Protein AF-A0A068NZA9-F1 (afdb_monomer_lite)

Secondary structure (DSSP, 8-state):
-HHHHHHTT-----SSHHHHHHHHHHHT---------SSB-SSTTS-B-GGGGGGGHHHHHHHHHHHHHHHH--

pLDDT: mean 91.74, std 8.19, range [47.72, 98.56]

Structure (mmCIF, N/CA/C/O backbone):
data_AF-A0A068NZA9-F1
#
_entry.id   AF-A0A068NZA9-F1
#
loop_
_atom_site.group_PDB
_atom_site.id
_atom_site.type_symbol
_atom_site.label_atom_id
_atom_site.label_alt_id
_atom_site.label_comp_id
_atom_site.label_asym_id
_atom_site.label_entity_id
_atom_site.label_seq_id
_atom_site.pdbx_PDB_ins_code
_atom_site.Cartn_x
_atom_site.Cartn_y
_atom_site.Cartn_z
_atom_site.occupancy
_atom_site.B_iso_or_equiv
_atom_site.auth_seq_id
_atom_site.auth_comp_id
_atom_site.auth_asym_id
_atom_site.auth_atom_id
_atom_site.pdbx_PDB_model_num
ATOM 1 N N . MET A 1 1 ? 5.866 -17.865 -11.058 1.00 79.38 1 MET A N 1
ATOM 2 C CA . MET A 1 1 ? 5.594 -17.401 -9.678 1.00 79.38 1 MET A CA 1
ATOM 3 C C . MET A 1 1 ? 4.961 -16.011 -9.647 1.00 79.38 1 MET A C 1
ATOM 5 O O . MET A 1 1 ? 3.858 -15.908 -9.141 1.00 79.38 1 MET A O 1
ATOM 9 N N . VAL A 1 2 ? 5.580 -14.968 -10.222 1.00 84.00 2 VAL A N 1
ATOM 10 C CA . VAL A 1 2 ? 4.994 -13.604 -10.249 1.00 84.00 2 VAL A CA 1
ATOM 11 C C . VAL A 1 2 ? 3.642 -13.556 -10.969 1.00 84.00 2 VAL A C 1
ATOM 13 O O . VAL A 1 2 ? 2.695 -12.980 -10.449 1.00 84.00 2 VAL A O 1
ATOM 16 N N . GLN A 1 3 ? 3.519 -14.208 -12.130 1.00 87.50 3 GLN A N 1
ATOM 17 C CA . GLN A 1 3 ? 2.283 -14.128 -12.911 1.00 87.50 3 GLN A CA 1
ATOM 18 C C . GLN A 1 3 ? 1.077 -14.789 -12.233 1.00 87.50 3 GLN A C 1
ATOM 20 O O . GLN A 1 3 ? -0.008 -14.224 -12.248 1.00 87.50 3 GLN A O 1
ATOM 25 N N . TYR A 1 4 ? 1.304 -15.896 -11.525 1.00 92.44 4 TYR A N 1
ATOM 26 C CA . TYR A 1 4 ? 0.296 -16.526 -10.671 1.00 92.44 4 TYR A CA 1
ATOM 27 C C . TYR A 1 4 ? -0.236 -15.558 -9.593 1.00 92.44 4 TYR A C 1
ATOM 29 O O . TYR A 1 4 ? -1.438 -15.453 -9.396 1.00 92.44 4 TYR A O 1
ATOM 37 N N . ARG A 1 5 ? 0.637 -14.771 -8.943 1.00 92.00 5 ARG A N 1
ATOM 38 C CA . ARG A 1 5 ? 0.204 -13.765 -7.950 1.00 92.00 5 ARG A CA 1
ATOM 39 C C . ARG A 1 5 ? -0.611 -12.637 -8.577 1.00 92.00 5 ARG A C 1
ATOM 41 O O . ARG A 1 5 ? -1.551 -12.140 -7.970 1.00 92.00 5 ARG A O 1
ATOM 48 N N . LYS A 1 6 ? -0.272 -12.240 -9.802 1.00 90.44 6 LYS A N 1
ATOM 49 C CA . LYS A 1 6 ? -1.047 -11.238 -10.545 1.00 90.44 6 LYS A CA 1
ATOM 50 C C . LYS A 1 6 ? -2.437 -11.759 -10.914 1.00 90.44 6 LYS A C 1
ATOM 52 O O . LYS A 1 6 ? -3.390 -10.992 -10.857 1.00 90.44 6 LYS A O 1
ATOM 57 N N . GLU A 1 7 ? -2.561 -13.043 -11.246 1.00 95.06 7 GLU A N 1
ATOM 58 C CA . GLU A 1 7 ? -3.853 -13.710 -11.475 1.00 95.06 7 GLU A CA 1
ATOM 59 C C . GLU A 1 7 ? -4.708 -13.777 -10.196 1.00 95.06 7 GLU A C 1
ATOM 61 O O . GLU A 1 7 ? -5.926 -13.652 -10.280 1.00 95.06 7 GLU A O 1
ATOM 66 N N . GLU A 1 8 ? -4.089 -13.866 -9.010 1.00 96.00 8 GLU A N 1
ATOM 67 C CA . GLU A 1 8 ? -4.768 -13.708 -7.707 1.00 96.00 8 GLU A CA 1
ATOM 68 C C . GLU A 1 8 ? -5.197 -12.251 -7.413 1.00 96.00 8 GLU A C 1
ATOM 70 O O . GLU A 1 8 ? -5.842 -11.986 -6.399 1.00 96.00 8 GLU A O 1
ATOM 75 N N . GLY A 1 9 ? -4.850 -11.295 -8.281 1.00 95.00 9 GLY A N 1
ATOM 76 C CA . GLY A 1 9 ? -5.145 -9.871 -8.113 1.00 95.00 9 GLY A CA 1
ATOM 77 C C . GLY A 1 9 ? -4.103 -9.098 -7.301 1.00 95.00 9 GLY A C 1
ATOM 78 O O . GLY A 1 9 ? -4.309 -7.918 -7.018 1.00 95.00 9 GLY A O 1
ATOM 79 N N . CYS A 1 10 ? -2.970 -9.710 -6.935 1.00 92.75 10 CYS A N 1
ATOM 80 C CA . CYS A 1 10 ? -1.901 -9.005 -6.230 1.00 92.75 10 CYS A CA 1
ATOM 81 C C . CYS A 1 10 ? -1.240 -7.963 -7.148 1.00 92.75 10 CYS A C 1
ATOM 83 O O . CYS A 1 10 ? -0.777 -8.283 -8.245 1.00 92.75 10 CYS A O 1
ATOM 85 N N . GLN A 1 11 ? -1.155 -6.719 -6.674 1.00 90.69 11 GLN A N 1
ATOM 86 C CA . GLN A 1 11 ? -0.594 -5.597 -7.440 1.00 90.69 11 GLN A CA 1
ATOM 87 C C . GLN A 1 11 ? 0.818 -5.201 -6.995 1.00 90.69 11 GLN A C 1
ATOM 89 O O . GLN A 1 11 ? 1.589 -4.674 -7.793 1.00 90.69 11 GLN A O 1
ATOM 94 N N . VAL A 1 12 ? 1.154 -5.449 -5.729 1.00 92.25 12 VAL A N 1
ATOM 95 C CA . VAL A 1 12 ? 2.404 -5.029 -5.085 1.00 92.25 12 VAL A CA 1
ATOM 96 C C . VAL A 1 12 ? 2.887 -6.108 -4.118 1.00 92.25 12 VAL A C 1
ATOM 98 O O . VAL A 1 12 ? 2.115 -6.983 -3.723 1.00 92.25 12 VAL A O 1
ATOM 101 N N . VAL A 1 13 ? 4.165 -6.042 -3.752 1.00 92.06 13 VAL A N 1
ATOM 102 C CA . VAL A 1 13 ? 4.772 -6.876 -2.710 1.00 92.06 13 VAL A CA 1
ATOM 103 C C . VAL A 1 13 ? 5.297 -5.948 -1.620 1.00 92.06 13 VAL A C 1
ATOM 105 O O . VAL A 1 13 ? 5.966 -4.965 -1.920 1.00 92.06 13 VAL A O 1
ATOM 108 N N . GLU A 1 14 ? 4.977 -6.264 -0.373 1.00 94.38 14 GLU A N 1
ATOM 109 C CA . GLU A 1 14 ? 5.433 -5.597 0.850 1.00 94.38 14 GLU A CA 1
ATOM 110 C C . GLU A 1 14 ? 5.502 -6.656 1.970 1.00 94.38 14 GLU A C 1
ATOM 112 O O . GLU A 1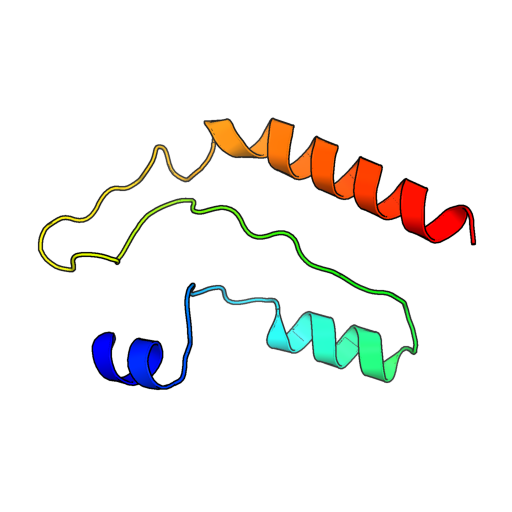 14 ? 5.198 -7.826 1.707 1.00 94.38 14 GLU A O 1
ATOM 117 N N . MET A 1 15 ? 5.970 -6.314 3.174 1.00 96.62 15 MET A N 1
ATOM 118 C CA . MET A 1 15 ? 6.312 -7.319 4.193 1.00 96.62 15 MET A CA 1
ATOM 119 C C . MET A 1 15 ? 5.608 -7.122 5.547 1.00 96.62 15 MET A C 1
ATOM 121 O O . MET A 1 15 ? 5.689 -8.000 6.409 1.00 96.62 15 MET A O 1
ATOM 125 N N . GLU A 1 16 ? 4.890 -6.018 5.753 1.00 97.44 16 GLU A N 1
ATOM 126 C CA . GLU A 1 16 ? 4.416 -5.574 7.068 1.00 97.44 16 GLU A CA 1
ATOM 127 C C . GLU A 1 16 ? 2.881 -5.579 7.206 1.00 97.44 16 GLU A C 1
ATOM 129 O O . GLU A 1 16 ? 2.357 -5.784 8.309 1.00 97.44 16 GLU A O 1
ATOM 134 N N . CYS A 1 17 ? 2.141 -5.392 6.110 1.00 97.19 17 CYS A N 1
ATOM 135 C CA . CYS A 1 17 ? 0.693 -5.167 6.069 1.00 97.19 17 CYS A CA 1
ATOM 136 C C . CYS A 1 17 ? -0.081 -6.242 6.805 1.00 97.19 17 CYS A C 1
ATOM 138 O O . CYS A 1 17 ? -0.918 -5.938 7.651 1.00 97.19 17 CYS A O 1
ATOM 140 N N . SER A 1 18 ? 0.198 -7.513 6.506 1.00 97.19 18 SER A N 1
ATOM 141 C CA . SER A 1 18 ? -0.585 -8.620 7.051 1.00 97.19 18 SER A CA 1
ATOM 142 C C . SER A 1 18 ? -0.514 -8.667 8.576 1.00 97.19 18 SER A C 1
ATOM 144 O O . SER A 1 18 ? -1.523 -8.914 9.238 1.00 97.19 18 SER A O 1
ATOM 146 N N . ALA A 1 19 ? 0.665 -8.399 9.145 1.00 98.25 19 ALA A N 1
ATOM 147 C CA . ALA A 1 19 ? 0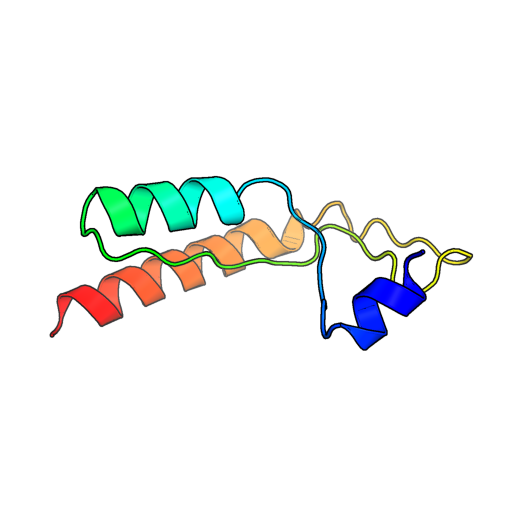.862 -8.385 10.589 1.00 98.25 19 ALA A CA 1
ATOM 148 C C . ALA A 1 19 ? 0.213 -7.149 11.229 1.00 98.25 19 ALA A C 1
ATOM 150 O O . ALA A 1 19 ? -0.476 -7.273 12.245 1.00 98.25 19 ALA A O 1
ATOM 151 N N . LEU A 1 20 ? 0.383 -5.969 10.626 1.00 98.19 20 LEU A N 1
ATOM 152 C CA . LEU A 1 20 ? -0.192 -4.724 11.137 1.00 98.19 20 LEU A CA 1
ATOM 153 C C . LEU A 1 20 ? -1.724 -4.721 11.062 1.00 98.19 20 LEU A C 1
ATOM 155 O O . LEU A 1 20 ? -2.372 -4.411 12.061 1.00 98.19 20 LEU A O 1
ATOM 159 N N . ALA A 1 21 ? -2.309 -5.160 9.947 1.00 97.75 21 ALA A N 1
ATOM 160 C CA . ALA A 1 21 ? -3.754 -5.289 9.778 1.00 97.75 21 ALA A CA 1
ATOM 161 C C . ALA A 1 21 ? -4.360 -6.280 10.786 1.00 97.75 21 ALA A C 1
ATOM 163 O O . ALA A 1 21 ? -5.398 -6.003 11.394 1.00 97.75 21 ALA A O 1
ATOM 164 N N . ALA A 1 22 ? -3.699 -7.422 11.018 1.00 98.38 22 ALA A N 1
ATOM 165 C CA . ALA A 1 22 ? -4.130 -8.391 12.024 1.00 98.38 22 ALA A CA 1
ATOM 166 C C . ALA A 1 22 ? -4.083 -7.800 13.444 1.00 98.38 22 ALA A C 1
ATOM 168 O O . ALA A 1 22 ? -5.050 -7.926 14.200 1.00 98.38 22 ALA A O 1
ATOM 169 N N . CYS A 1 23 ? -2.995 -7.106 13.793 1.00 98.56 23 CYS A N 1
ATOM 170 C CA . CYS A 1 23 ? -2.849 -6.410 15.071 1.00 98.56 23 CYS A CA 1
ATOM 171 C C . CYS A 1 23 ? -3.905 -5.313 15.260 1.00 98.56 23 CYS A C 1
ATOM 173 O O . CYS A 1 23 ? -4.497 -5.224 16.337 1.00 98.56 23 CYS A O 1
ATOM 175 N N . ALA A 1 24 ? -4.171 -4.505 14.232 1.00 98.06 24 ALA A N 1
ATOM 176 C CA . ALA A 1 24 ? -5.169 -3.442 14.271 1.00 98.06 24 ALA A CA 1
ATOM 177 C C . ALA A 1 24 ? -6.577 -4.001 14.501 1.00 98.06 24 ALA A C 1
ATOM 179 O O . ALA A 1 24 ? -7.288 -3.556 15.405 1.00 98.06 24 ALA A O 1
ATOM 180 N N . LYS A 1 25 ? -6.933 -5.064 13.767 1.00 98.12 25 LYS A N 1
ATOM 181 C CA . LYS A 1 25 ? -8.195 -5.788 13.950 1.00 98.12 25 LYS A CA 1
ATOM 182 C C . LYS A 1 25 ? -8.326 -6.358 15.364 1.00 98.12 25 LYS A C 1
ATOM 184 O O . LYS A 1 25 ? -9.374 -6.206 15.984 1.00 98.12 25 LYS A O 1
ATOM 189 N N . PHE A 1 26 ? -7.272 -6.988 15.889 1.00 98.50 26 PHE A N 1
ATOM 190 C CA . PHE A 1 26 ? -7.261 -7.538 17.250 1.00 98.50 26 PHE A CA 1
ATOM 191 C C . PHE A 1 26 ? -7.437 -6.448 18.318 1.00 98.50 26 PHE A C 1
ATOM 193 O O . PHE A 1 26 ? -8.202 -6.623 19.265 1.00 98.50 26 PHE A O 1
ATOM 200 N N . ARG A 1 27 ? -6.758 -5.309 18.149 1.00 98.25 27 ARG A N 1
ATOM 201 C CA . ARG A 1 27 ? -6.794 -4.177 19.088 1.00 98.25 27 ARG A CA 1
ATOM 202 C C . ARG A 1 27 ? -7.990 -3.246 18.891 1.00 98.25 27 ARG A C 1
ATOM 204 O O . ARG A 1 27 ? -8.158 -2.339 19.697 1.00 98.25 27 ARG A O 1
ATOM 211 N N . LYS A 1 28 ? -8.822 -3.485 17.871 1.00 97.56 28 LYS A N 1
ATOM 212 C CA . LYS A 1 28 ? -9.982 -2.657 17.501 1.00 97.56 28 LYS A CA 1
ATOM 213 C C . LYS A 1 28 ? -9.608 -1.190 17.262 1.00 97.56 28 LYS A C 1
ATOM 215 O O . LYS A 1 28 ? -10.295 -0.289 17.732 1.00 97.56 28 LYS A O 1
ATOM 220 N N . VAL A 1 29 ? -8.508 -0.963 16.550 1.00 95.88 29 VAL A N 1
ATOM 221 C CA . VAL A 1 29 ? -8.063 0.381 16.159 1.00 95.88 29 VAL A CA 1
ATOM 222 C C . VAL A 1 29 ? -8.240 0.576 14.659 1.00 95.88 29 VAL A C 1
ATOM 224 O O . VAL A 1 29 ? -8.042 -0.363 13.884 1.00 95.88 29 VAL A O 1
ATOM 227 N N . THR A 1 30 ? -8.600 1.792 14.252 1.00 93.81 30 THR A N 1
ATOM 228 C CA . THR A 1 30 ? -8.597 2.184 12.841 1.00 93.81 30 THR A CA 1
ATOM 229 C C . THR A 1 30 ? -7.162 2.191 12.332 1.00 93.81 30 THR A C 1
ATOM 231 O O . THR A 1 30 ? -6.264 2.728 12.980 1.00 93.81 30 THR A O 1
ATOM 234 N N . TRP A 1 31 ? -6.935 1.556 11.187 1.00 94.81 31 TRP A N 1
ATOM 235 C CA . TRP A 1 31 ? -5.614 1.432 10.590 1.00 94.81 31 TRP A CA 1
ATOM 236 C C . TRP A 1 31 ? -5.725 1.414 9.072 1.00 94.81 31 TRP A C 1
ATOM 238 O O . TRP A 1 31 ? -6.632 0.798 8.513 1.00 94.81 31 TRP A O 1
ATOM 248 N N . ALA A 1 32 ? -4.766 2.064 8.425 1.00 94.31 32 ALA A N 1
ATOM 249 C CA . ALA A 1 32 ? -4.578 2.054 6.988 1.00 94.31 32 ALA A CA 1
ATOM 250 C C . ALA A 1 32 ? -3.077 2.062 6.682 1.00 94.31 32 ALA A C 1
ATOM 252 O O . ALA A 1 32 ? -2.255 2.413 7.531 1.00 94.31 32 ALA A O 1
ATOM 253 N N . MET A 1 33 ? -2.729 1.692 5.455 1.00 95.38 33 MET A N 1
ATOM 254 C CA . MET A 1 33 ? -1.363 1.755 4.959 1.00 95.38 33 MET A CA 1
ATOM 255 C C . MET A 1 33 ? -1.367 2.283 3.533 1.00 95.38 33 MET A C 1
ATOM 257 O O . MET A 1 33 ? -2.080 1.769 2.672 1.00 95.38 33 MET A O 1
ATOM 261 N N . LEU A 1 34 ? -0.548 3.303 3.299 1.00 94.94 34 LEU A N 1
ATOM 262 C CA . LEU A 1 34 ? -0.287 3.846 1.978 1.00 94.94 34 LEU A CA 1
ATOM 263 C C . LEU A 1 34 ? 1.024 3.254 1.459 1.00 94.94 34 LEU A C 1
ATOM 265 O O . LEU A 1 34 ? 2.064 3.372 2.102 1.00 94.94 34 LEU A O 1
ATOM 269 N N . LEU A 1 35 ? 0.961 2.609 0.298 1.00 94.50 35 LEU A N 1
ATOM 270 C CA . LEU A 1 35 ? 2.122 2.038 -0.376 1.00 94.50 35 LEU A CA 1
ATOM 271 C C . LEU A 1 35 ? 2.487 2.898 -1.582 1.00 94.50 35 LEU A C 1
ATOM 273 O O . LEU A 1 35 ? 1.621 3.299 -2.357 1.00 94.50 35 LEU A O 1
ATOM 277 N N . PHE A 1 36 ? 3.782 3.122 -1.772 1.00 92.56 36 PHE A N 1
ATOM 278 C CA . PHE A 1 36 ? 4.341 3.709 -2.984 1.00 92.56 36 PHE A CA 1
ATOM 279 C C . PHE A 1 36 ? 5.422 2.782 -3.537 1.00 92.56 36 PHE A C 1
ATOM 281 O O . PHE A 1 36 ? 6.073 2.038 -2.805 1.00 92.56 36 PHE A O 1
ATOM 288 N N . SER A 1 37 ? 5.595 2.788 -4.855 1.00 90.50 37 SER A N 1
ATOM 289 C CA . SER A 1 37 ? 6.536 1.885 -5.515 1.00 90.50 37 SER A CA 1
ATOM 290 C C . SER A 1 37 ? 7.970 2.389 -5.367 1.00 90.50 37 SER A C 1
ATOM 292 O O . SER A 1 37 ? 8.388 3.279 -6.109 1.00 90.50 37 SER A O 1
ATOM 294 N N . ALA A 1 38 ? 8.716 1.797 -4.434 1.00 92.88 38 ALA A N 1
ATOM 295 C CA . ALA A 1 38 ? 10.146 2.039 -4.286 1.00 92.88 38 ALA A CA 1
ATOM 296 C C . ALA A 1 38 ? 10.958 1.459 -5.450 1.00 92.88 38 ALA A C 1
ATOM 298 O O . ALA A 1 38 ? 11.967 2.039 -5.807 1.00 92.88 38 ALA A O 1
ATOM 299 N N . ASP A 1 39 ? 10.485 0.384 -6.077 1.00 93.00 39 ASP A N 1
ATOM 300 C CA . ASP A 1 39 ? 11.036 -0.213 -7.289 1.00 93.00 39 ASP A CA 1
ATOM 301 C C . ASP A 1 39 ? 9.899 -0.763 -8.177 1.00 93.00 39 ASP A C 1
ATOM 303 O O . ASP A 1 39 ? 8.713 -0.479 -7.960 1.00 93.00 39 ASP A O 1
ATOM 307 N N . THR A 1 40 ? 10.226 -1.518 -9.227 1.00 89.19 40 THR A N 1
ATOM 308 C CA . THR A 1 40 ? 9.219 -2.311 -9.936 1.00 89.19 40 THR A CA 1
ATOM 309 C C . THR A 1 40 ? 9.756 -3.639 -10.449 1.00 89.19 40 THR A C 1
ATOM 311 O O . THR A 1 40 ? 10.782 -3.711 -11.126 1.00 89.19 40 THR A O 1
ATOM 314 N N . LEU A 1 41 ? 8.977 -4.688 -10.183 1.00 86.06 41 LEU A N 1
ATOM 315 C CA . LEU A 1 41 ? 9.139 -6.037 -10.729 1.00 86.06 41 LEU A CA 1
ATOM 316 C C . LEU A 1 41 ? 8.088 -6.353 -11.805 1.00 86.06 41 LEU A C 1
ATOM 318 O O . LEU A 1 41 ? 7.814 -7.518 -12.091 1.00 86.06 41 LEU A O 1
ATOM 322 N N . ALA A 1 42 ? 7.459 -5.324 -12.388 1.00 85.38 42 ALA A N 1
ATOM 323 C CA . ALA A 1 42 ? 6.442 -5.504 -13.424 1.00 85.38 42 ALA A CA 1
ATOM 324 C C . ALA A 1 42 ? 6.992 -6.235 -14.664 1.00 85.38 42 ALA A C 1
ATOM 326 O O . ALA A 1 42 ? 6.251 -6.983 -15.304 1.00 85.38 42 ALA A O 1
ATOM 327 N N . ASP A 1 43 ? 8.282 -6.042 -14.955 1.00 87.25 43 ASP A N 1
ATOM 328 C CA . ASP A 1 43 ? 9.051 -6.785 -15.950 1.00 87.25 43 ASP A CA 1
ATOM 329 C C . ASP A 1 43 ? 10.306 -7.389 -15.283 1.00 87.25 43 ASP A C 1
ATOM 331 O O . ASP A 1 43 ? 11.209 -6.642 -14.894 1.00 87.25 43 ASP A O 1
ATOM 335 N N . PRO A 1 44 ? 10.399 -8.726 -15.146 1.00 82.44 44 PRO A N 1
ATOM 336 C CA . PRO A 1 44 ? 11.534 -9.382 -14.496 1.00 82.44 44 PRO A CA 1
ATOM 337 C C . PRO A 1 44 ? 12.849 -9.249 -15.280 1.00 82.44 44 PRO A C 1
ATOM 339 O O . PRO A 1 44 ? 13.914 -9.497 -14.720 1.00 82.44 44 PRO A O 1
ATOM 342 N N . HIS A 1 45 ? 12.798 -8.862 -16.557 1.00 89.69 45 HIS A N 1
ATOM 343 C CA . HIS A 1 45 ? 13.979 -8.623 -17.387 1.00 89.69 45 HIS A CA 1
ATOM 344 C C . HIS A 1 45 ? 14.379 -7.145 -17.438 1.00 89.69 45 HIS A C 1
ATOM 346 O O . HIS A 1 45 ? 15.441 -6.813 -17.964 1.00 89.69 45 HIS A O 1
ATOM 352 N N . LYS A 1 46 ? 13.551 -6.254 -16.881 1.00 90.31 46 LYS A N 1
ATOM 353 C CA . LYS A 1 46 ? 13.758 -4.805 -16.898 1.00 90.31 46 LYS A CA 1
ATOM 354 C C . LYS A 1 46 ? 13.442 -4.197 -15.537 1.00 90.31 46 LYS A C 1
ATOM 356 O O . LYS A 1 46 ? 12.540 -3.369 -15.395 1.00 90.31 46 LYS A O 1
ATOM 361 N N . TYR A 1 47 ? 14.220 -4.612 -14.544 1.00 89.88 47 TYR A N 1
ATOM 362 C CA . TYR A 1 47 ? 14.178 -4.023 -13.212 1.00 89.88 47 TYR A CA 1
ATOM 363 C C . TYR A 1 47 ? 14.398 -2.505 -13.274 1.00 89.88 47 TYR A C 1
ATOM 365 O O . TYR A 1 47 ? 15.280 -2.024 -13.988 1.00 89.88 47 TYR A O 1
ATOM 373 N N . GLN A 1 48 ? 13.591 -1.753 -12.524 1.00 91.19 48 GLN A N 1
ATOM 374 C CA . GLN A 1 48 ? 13.789 -0.317 -12.333 1.00 91.19 48 GLN A CA 1
ATOM 375 C C . GLN A 1 48 ? 13.731 -0.019 -10.844 1.00 91.19 48 GLN A C 1
ATOM 377 O O . GLN A 1 48 ? 12.686 -0.179 -10.217 1.00 91.19 48 GLN A O 1
ATOM 382 N N . GLU A 1 49 ? 14.845 0.458 -10.305 1.00 90.19 49 GLU A N 1
ATOM 383 C CA . GLU A 1 49 ? 14.983 0.733 -8.877 1.00 90.19 49 GLU A CA 1
ATOM 384 C C . GLU A 1 49 ? 14.280 2.008 -8.416 1.00 90.19 49 GLU A C 1
ATOM 386 O O . GLU A 1 49 ? 14.260 2.249 -7.228 1.00 90.19 49 GLU A O 1
ATOM 391 N N . ARG A 1 50 ? 13.751 2.845 -9.325 1.00 9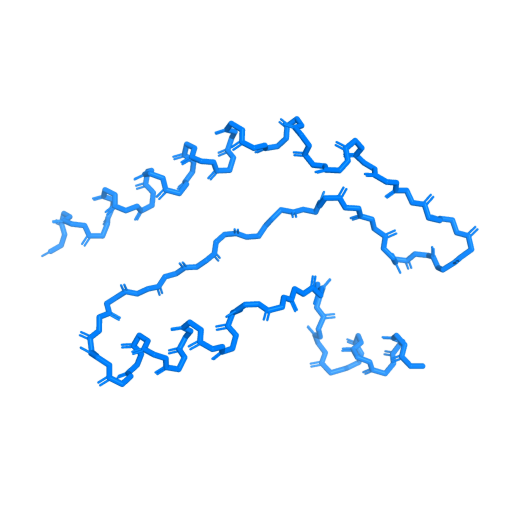0.56 50 ARG A N 1
ATOM 392 C CA . ARG A 1 50 ? 12.975 4.075 -9.035 1.00 90.56 50 ARG A CA 1
ATOM 393 C C . ARG A 1 50 ? 13.519 4.929 -7.872 1.00 90.56 50 ARG A C 1
ATOM 3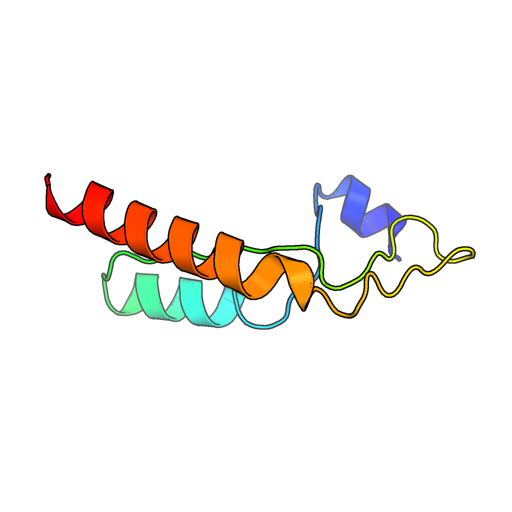95 O O . ARG A 1 50 ? 12.744 5.436 -7.062 1.00 90.56 50 ARG A O 1
ATOM 402 N N . GLU A 1 51 ? 14.842 5.101 -7.788 1.00 92.69 51 GLU A N 1
ATOM 403 C CA . GLU A 1 51 ? 15.515 5.817 -6.685 1.00 92.69 51 GLU A CA 1
ATOM 404 C C . GLU A 1 51 ? 15.138 5.290 -5.287 1.00 92.69 51 GLU A C 1
ATOM 406 O O . GLU A 1 51 ? 15.165 6.024 -4.295 1.00 92.69 51 GLU A O 1
ATOM 411 N N . TRP A 1 52 ? 14.737 4.022 -5.203 1.00 91.19 52 TRP A N 1
ATOM 412 C CA . TRP A 1 52 ? 14.209 3.363 -4.013 1.00 91.19 52 TRP A CA 1
ATOM 413 C C . TRP A 1 52 ? 13.043 4.135 -3.382 1.00 91.19 52 TRP A C 1
ATOM 415 O O . TRP A 1 5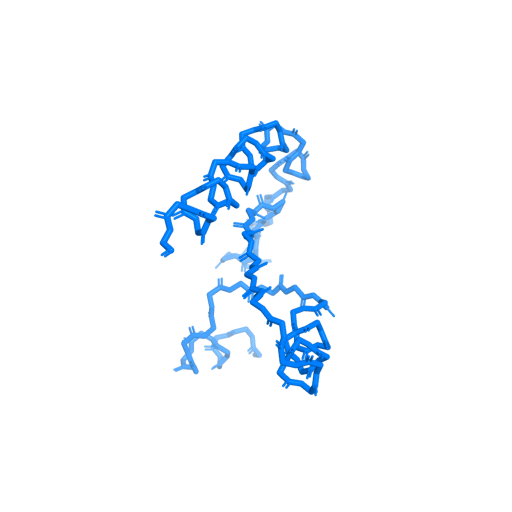2 ? 12.863 4.153 -2.166 1.00 91.19 52 TRP A O 1
ATOM 425 N N . GLY A 1 53 ? 12.272 4.838 -4.218 1.00 93.00 53 GLY A N 1
ATOM 426 C CA . GLY A 1 53 ? 11.126 5.640 -3.810 1.00 93.00 53 GLY A CA 1
ATOM 427 C C . GLY A 1 53 ? 11.471 6.893 -3.005 1.00 93.00 53 GLY A C 1
ATOM 428 O O . GLY A 1 53 ? 10.554 7.537 -2.502 1.00 93.00 53 GLY A O 1
ATOM 429 N N . LYS A 1 54 ? 12.750 7.291 -2.896 1.00 93.50 54 LYS A N 1
ATOM 430 C CA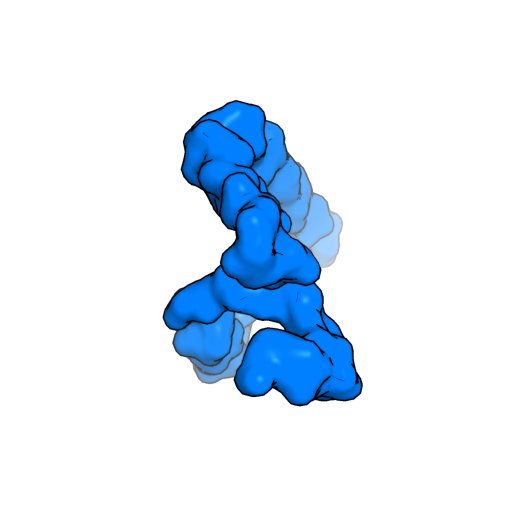 . LYS A 1 54 ? 13.181 8.464 -2.104 1.00 93.50 54 LYS A CA 1
ATOM 431 C C . LYS A 1 54 ? 12.413 9.738 -2.451 1.00 93.50 54 LYS A C 1
ATOM 433 O O . LYS A 1 54 ? 12.060 10.510 -1.565 1.00 93.50 54 LYS A O 1
ATOM 438 N N . THR A 1 55 ? 12.118 9.936 -3.732 1.00 92.50 55 THR A N 1
ATOM 439 C CA . THR A 1 55 ? 11.372 11.098 -4.235 1.00 92.50 55 THR A CA 1
ATOM 440 C C . THR A 1 55 ? 9.888 11.074 -3.866 1.00 92.50 55 THR A C 1
ATOM 442 O O . THR A 1 55 ? 9.237 12.112 -3.903 1.00 92.50 55 THR A O 1
ATOM 445 N N . SER A 1 56 ? 9.346 9.910 -3.500 1.00 94.12 56 SER A N 1
ATOM 446 C CA . SER A 1 56 ? 7.936 9.732 -3.140 1.00 94.12 56 SER A CA 1
ATOM 447 C C . SER A 1 56 ? 7.680 9.866 -1.638 1.00 94.12 56 SER A C 1
ATOM 449 O O . SER A 1 56 ? 6.533 10.053 -1.251 1.00 94.12 56 SER A O 1
ATOM 451 N N . ILE A 1 57 ? 8.720 9.809 -0.793 1.00 93.31 57 ILE A N 1
ATOM 452 C CA . ILE A 1 57 ? 8.576 9.778 0.673 1.00 93.31 57 ILE A CA 1
ATOM 453 C C . ILE A 1 57 ? 7.829 11.008 1.206 1.00 93.31 57 ILE A C 1
ATOM 455 O O . ILE A 1 57 ? 6.912 10.841 2.003 1.00 93.31 57 ILE A O 1
ATOM 459 N N . SER A 1 58 ? 8.186 12.224 0.764 1.00 95.44 58 SER A N 1
ATOM 460 C CA . SER A 1 58 ? 7.531 13.457 1.247 1.00 95.44 58 SER A CA 1
ATOM 461 C C . SER A 1 58 ? 6.040 13.456 0.921 1.00 95.44 58 SER A C 1
ATOM 463 O O . SER A 1 58 ? 5.213 13.604 1.812 1.00 95.44 58 SER A O 1
ATOM 465 N N . ILE A 1 59 ? 5.700 13.184 -0.342 1.00 96.12 59 ILE A N 1
ATOM 466 C CA . ILE A 1 59 ? 4.312 13.162 -0.818 1.00 96.12 59 ILE A CA 1
ATOM 467 C C . ILE A 1 59 ? 3.522 12.041 -0.132 1.00 96.12 59 ILE A C 1
ATOM 469 O O . ILE A 1 59 ? 2.385 12.246 0.277 1.00 96.12 59 ILE A O 1
ATOM 473 N N . ALA A 1 60 ? 4.113 10.855 0.030 1.00 96.06 60 ALA A N 1
ATOM 474 C CA . ALA A 1 60 ? 3.474 9.741 0.724 1.00 96.06 60 ALA A CA 1
ATOM 475 C C . ALA A 1 60 ? 3.181 10.074 2.195 1.00 96.06 60 ALA A C 1
ATOM 477 O O . ALA A 1 60 ? 2.121 9.713 2.703 1.00 96.06 60 ALA A O 1
ATOM 478 N N . LEU A 1 61 ? 4.101 10.771 2.870 1.00 95.56 61 LEU A N 1
ATOM 479 C CA . LEU A 1 61 ? 3.915 11.215 4.247 1.00 95.56 61 LEU A CA 1
ATOM 480 C C . LEU A 1 61 ? 2.821 12.281 4.351 1.00 95.56 61 LEU A C 1
ATOM 482 O O . LEU A 1 61 ? 1.959 12.161 5.214 1.00 95.56 61 LEU A O 1
ATOM 486 N N . GLU A 1 62 ? 2.829 13.281 3.470 1.00 97.12 62 GLU A N 1
ATOM 487 C CA . GLU A 1 62 ? 1.784 14.312 3.402 1.00 97.12 62 GLU A CA 1
ATOM 488 C C . GLU A 1 62 ? 0.399 13.679 3.207 1.00 97.12 62 GLU A C 1
ATOM 490 O O . GLU A 1 62 ? -0.493 13.901 4.022 1.00 97.12 62 GLU A O 1
ATOM 495 N N . LEU A 1 63 ? 0.250 12.780 2.226 1.00 96.62 63 LEU A N 1
ATOM 496 C CA . LEU A 1 63 ? -1.005 12.057 1.990 1.00 96.62 63 LEU A CA 1
ATOM 497 C C . LEU A 1 63 ? -1.435 11.208 3.193 1.00 96.62 63 LEU A C 1
ATOM 499 O O . LEU A 1 63 ? -2.626 11.110 3.482 1.00 96.62 63 LEU A O 1
ATOM 503 N N . ALA A 1 64 ? -0.487 10.576 3.889 1.00 95.75 64 ALA A N 1
ATOM 504 C CA . ALA A 1 64 ? -0.792 9.792 5.081 1.00 95.75 64 ALA A CA 1
ATOM 505 C C . ALA A 1 64 ? -1.268 10.678 6.244 1.00 95.75 64 ALA A C 1
ATOM 507 O O . ALA A 1 64 ? -2.180 10.281 6.965 1.00 95.75 64 ALA A O 1
ATOM 508 N N . LEU A 1 65 ? -0.684 11.867 6.421 1.00 95.06 65 LEU A N 1
ATOM 509 C CA . LEU A 1 65 ? -1.112 12.831 7.439 1.00 95.06 65 LEU A CA 1
ATOM 510 C C . LEU A 1 65 ? -2.500 13.396 7.121 1.00 95.06 65 LEU A C 1
ATOM 512 O O . LEU A 1 65 ? -3.364 13.392 7.998 1.00 95.06 65 LEU A O 1
ATOM 516 N N . ASP A 1 66 ? -2.741 13.789 5.869 1.00 95.38 66 ASP A N 1
ATOM 517 C CA . ASP A 1 66 ? -4.049 14.265 5.408 1.00 95.38 66 ASP A CA 1
ATOM 518 C C . ASP A 1 66 ? -5.135 13.196 5.601 1.00 95.38 66 ASP A C 1
ATOM 520 O O . ASP A 1 66 ? -6.230 13.485 6.087 1.00 95.38 66 ASP A O 1
ATOM 524 N N . ALA A 1 67 ? -4.818 11.936 5.288 1.00 94.25 67 ALA A N 1
ATOM 525 C CA . ALA A 1 67 ? -5.728 10.812 5.488 1.00 94.25 67 ALA A CA 1
ATOM 526 C C . ALA A 1 67 ? -6.035 10.539 6.967 1.00 94.25 67 ALA A C 1
ATOM 528 O O . ALA A 1 67 ? -7.105 10.031 7.279 1.00 94.25 67 ALA A O 1
ATOM 529 N N . VAL A 1 68 ? -5.123 10.844 7.892 1.00 92.31 68 VAL A N 1
ATOM 530 C CA . VAL A 1 68 ? -5.411 10.720 9.328 1.00 92.31 68 VAL A CA 1
ATOM 531 C C . VAL A 1 68 ? -6.354 11.832 9.782 1.00 92.31 68 VAL A C 1
ATOM 533 O O . VAL A 1 68 ? -7.282 11.555 10.537 1.00 92.31 68 VAL A O 1
ATOM 536 N N . LEU A 1 69 ? -6.153 13.067 9.313 1.00 92.88 69 LEU A N 1
ATOM 537 C CA . LEU A 1 69 ? -7.018 14.198 9.663 1.00 92.88 69 LEU A CA 1
ATOM 538 C C . LEU A 1 69 ? -8.460 13.984 9.189 1.00 92.88 69 LEU A C 1
ATOM 540 O O . LEU A 1 69 ? -9.387 14.242 9.951 1.00 92.88 69 LEU A O 1
ATOM 544 N N . SER A 1 70 ? -8.656 13.431 7.989 1.00 89.19 70 SER A N 1
ATOM 545 C CA . SER A 1 70 ? -9.999 13.191 7.440 1.00 89.19 70 SER A CA 1
ATOM 546 C C . SER A 1 70 ? -10.819 12.141 8.198 1.00 89.19 70 SER A C 1
ATOM 548 O O . SER A 1 70 ? -12.037 12.122 8.072 1.00 89.19 70 SER A O 1
ATOM 550 N N . VAL A 1 71 ? -10.175 11.281 8.993 1.00 84.38 71 VAL A N 1
ATOM 551 C CA . VAL A 1 71 ? -10.838 10.224 9.779 1.00 84.38 71 VAL A CA 1
ATOM 552 C C . VAL A 1 71 ? -11.167 10.690 11.205 1.00 84.38 71 VAL A C 1
ATOM 554 O O . VAL A 1 71 ? -11.964 10.059 11.889 1.00 84.38 71 VAL A O 1
ATOM 557 N N . VAL A 1 72 ? -10.554 11.782 11.677 1.00 67.69 72 VAL A N 1
ATOM 558 C CA . VAL A 1 72 ? -10.799 12.358 13.017 1.00 67.69 72 VAL A CA 1
ATOM 559 C C . VAL A 1 72 ? -11.979 13.340 13.012 1.00 67.69 72 VAL A C 1
ATOM 561 O O . VAL A 1 72 ? -12.508 13.667 14.071 1.00 67.69 72 VAL A O 1
ATOM 564 N N . GLU A 1 73 ? -12.395 13.813 11.836 1.00 58.19 73 GLU A N 1
ATOM 565 C CA . GLU A 1 73 ? -13.510 14.755 11.671 1.00 58.19 73 GLU A CA 1
ATOM 566 C C . GLU A 1 73 ? -14.904 14.086 11.591 1.00 58.19 73 GLU A C 1
ATOM 568 O O . GLU A 1 73 ? -15.904 14.797 11.476 1.00 58.19 73 GLU A O 1
ATOM 573 N N . GLU A 1 74 ? -14.988 12.751 11.702 1.00 47.72 74 GLU A N 1
ATOM 574 C CA . GLU A 1 74 ? -16.235 11.974 11.894 1.00 47.72 74 GLU A CA 1
ATOM 575 C C . GLU A 1 74 ? -16.481 11.618 13.371 1.00 47.72 74 GLU A C 1
ATOM 577 O O . GLU A 1 74 ? -17.655 11.713 13.807 1.00 47.72 74 GLU A O 1
#

Foldseek 3Di:
DVVVVVVVVDDDDDDCCVVVVVVCVVVVHDDDDDDDPCWDPPDVVDTGRVPRCPVVVVVRVVVVVVVVVVVVVD

Sequence (74 aa):
MVQYRKEEGCQVVEMECSALAACAKFRKVTWAMLLFSADTLADPHKYQEREWGKTSISIALELALDAVLSVVEE

InterPro domains:
  IPR000845 Nucleoside phosphorylase domain [PF01048] (3-56)
  IPR035994 Nucleoside phosphorylase superfamily [G3DSA:3.40.50.1580] (1-74)
  IPR035994 Nucleoside phosphorylase superfamily [SSF53167] (2-67)

Radius of gyration: 15.35 Å; chains: 1; bounding box: 32×32×36 Å

Organism: Campylobacter coli (NCBI:txid195)